Protein AF-T1A6L4-F1 (afdb_monomer_lite)

pLDDT: mean 77.9, std 16.89, range [35.03, 98.0]

Organism: NCBI:txid410659

Foldseek 3Di:
DLLLLLCCLCVVVVHDLVQSCQLQVHDSVVSVCSVVCVVPVPVCVPADPPRLLNLLSNLQNVQSVVDSHGNSPPPVNVVLSVLCVVVVVRPPDSPPPPPDPPDPCPLVSLVVVLVVLVVLLVVLVVLLVVLCVVLVVDPDPVSNVVSNVSSVVSVVVSVVSVVVSVVSVVVSVVPDD

Structure (mmCIF, N/CA/C/O backbone):
data_AF-T1A6L4-F1
#
_entry.id   AF-T1A6L4-F1
#
loop_
_atom_site.group_PDB
_atom_site.id
_atom_site.type_symbol
_atom_site.label_atom_id
_atom_site.label_alt_id
_atom_site.label_comp_id
_atom_site.label_asym_id
_atom_site.label_entity_id
_atom_site.label_seq_id
_atom_site.pdbx_PDB_ins_code
_atom_site.Cartn_x
_atom_site.Cartn_y
_atom_site.Cartn_z
_atom_site.occupancy
_atom_site.B_iso_or_equiv
_atom_site.auth_seq_id
_atom_site.auth_comp_id
_atom_site.auth_asym_id
_atom_site.auth_atom_id
_atom_site.pdbx_PDB_model_num
ATOM 1 N N . MET A 1 1 ? 10.915 0.325 -3.249 1.00 77.31 1 MET A N 1
ATOM 2 C CA . MET A 1 1 ? 11.244 0.158 -4.681 1.00 77.31 1 MET A CA 1
ATOM 3 C C . MET A 1 1 ? 10.510 1.098 -5.595 1.00 77.31 1 MET A C 1
ATOM 5 O O . MET A 1 1 ? 11.172 1.981 -6.107 1.00 77.31 1 MET A O 1
ATOM 9 N N . LEU A 1 2 ? 9.188 1.004 -5.739 1.00 84.69 2 LEU A N 1
ATOM 10 C CA . LEU A 1 2 ? 8.441 1.922 -6.608 1.00 84.69 2 LEU A CA 1
ATOM 11 C C . LEU A 1 2 ? 8.737 3.410 -6.326 1.00 84.69 2 LEU A C 1
ATOM 13 O O . LEU A 1 2 ? 8.976 4.167 -7.255 1.00 84.69 2 LEU A O 1
ATOM 17 N N . ALA A 1 3 ? 8.813 3.808 -5.051 1.00 85.19 3 ALA A N 1
ATOM 18 C CA . ALA A 1 3 ? 9.184 5.172 -4.662 1.00 85.19 3 ALA A CA 1
ATOM 19 C C . ALA A 1 3 ? 10.590 5.590 -5.141 1.00 85.19 3 ALA A C 1
ATOM 21 O O . ALA A 1 3 ? 10.763 6.716 -5.588 1.00 85.19 3 ALA A O 1
ATOM 22 N N . LEU A 1 4 ? 11.575 4.684 -5.076 1.00 84.69 4 LEU A N 1
ATOM 23 C CA . LEU A 1 4 ? 12.939 4.945 -5.553 1.00 84.69 4 LEU A CA 1
ATOM 24 C C . LEU A 1 4 ? 12.958 5.093 -7.077 1.00 84.69 4 LEU A C 1
ATOM 26 O O . LEU A 1 4 ? 13.530 6.042 -7.588 1.00 84.69 4 LEU A O 1
ATOM 30 N N . THR A 1 5 ? 12.263 4.208 -7.796 1.00 86.75 5 THR A N 1
ATOM 31 C CA . THR A 1 5 ? 12.143 4.285 -9.260 1.00 86.75 5 THR A CA 1
ATOM 32 C C . THR A 1 5 ? 11.427 5.561 -9.716 1.00 86.75 5 THR A C 1
ATOM 34 O O . THR A 1 5 ? 11.802 6.141 -10.727 1.00 86.75 5 THR A O 1
ATOM 37 N N . VAL A 1 6 ? 10.412 6.024 -8.974 1.00 89.25 6 VAL A N 1
ATOM 38 C CA . VAL A 1 6 ? 9.730 7.301 -9.250 1.00 89.25 6 VAL A CA 1
ATOM 39 C C . VAL A 1 6 ? 10.682 8.486 -9.095 1.00 89.25 6 VAL A C 1
ATOM 41 O O . VAL A 1 6 ? 10.682 9.358 -9.960 1.00 89.25 6 VAL A O 1
ATOM 44 N N . ARG A 1 7 ? 11.476 8.521 -8.018 1.00 86.94 7 ARG A N 1
ATOM 45 C CA . ARG A 1 7 ? 12.460 9.590 -7.799 1.00 86.94 7 ARG A CA 1
ATOM 46 C C . ARG A 1 7 ? 13.508 9.597 -8.897 1.00 86.94 7 ARG A C 1
ATOM 48 O O . ARG A 1 7 ? 13.699 10.631 -9.511 1.00 86.94 7 ARG A O 1
ATOM 55 N N . GLU A 1 8 ? 14.046 8.436 -9.245 1.00 87.81 8 GLU A N 1
ATOM 56 C CA . GLU A 1 8 ? 15.007 8.329 -10.339 1.00 87.81 8 GLU A CA 1
ATOM 57 C C . GLU A 1 8 ? 14.440 8.847 -11.673 1.00 87.81 8 GLU A C 1
ATOM 59 O O . GLU A 1 8 ? 15.083 9.607 -12.388 1.00 87.81 8 GLU A O 1
ATOM 64 N N . LEU A 1 9 ? 13.200 8.478 -12.016 1.00 87.75 9 LEU A N 1
ATOM 65 C CA . LEU A 1 9 ? 12.568 8.942 -13.253 1.00 87.75 9 LEU A CA 1
ATOM 66 C C . LEU A 1 9 ? 12.379 10.462 -13.282 1.00 87.75 9 LEU A C 1
ATOM 68 O O . LEU A 1 9 ? 12.590 11.071 -14.327 1.00 87.75 9 LEU A O 1
ATOM 72 N N . VAL A 1 10 ? 11.944 11.065 -12.176 1.00 89.69 10 VAL A N 1
ATOM 73 C CA . VAL A 1 10 ? 11.538 12.479 -12.144 1.00 89.69 10 VAL A CA 1
ATOM 74 C C . VAL A 1 10 ? 12.687 13.414 -11.765 1.00 89.69 10 VAL A C 1
ATOM 76 O O . VAL A 1 10 ? 12.856 14.444 -12.408 1.00 89.69 10 VAL A O 1
ATOM 79 N N . GLU A 1 11 ? 13.443 13.078 -10.722 1.00 88.31 11 GLU A N 1
ATOM 80 C CA . GLU A 1 11 ? 14.523 13.902 -10.166 1.00 88.31 11 GLU A CA 1
ATOM 81 C C . GLU A 1 11 ? 15.814 13.743 -10.982 1.00 88.31 11 GLU A C 1
ATOM 83 O O . GLU A 1 11 ? 16.396 14.752 -11.371 1.00 88.31 11 GLU A O 1
ATOM 88 N N . ASP A 1 12 ? 16.219 12.509 -11.308 1.00 86.06 12 ASP A N 1
ATOM 89 C CA . ASP A 1 12 ? 17.510 12.249 -11.970 1.00 86.06 12 ASP A CA 1
ATOM 90 C C . ASP A 1 12 ? 17.400 12.218 -13.503 1.00 86.06 12 ASP A C 1
ATOM 92 O O . ASP A 1 12 ? 18.257 12.738 -14.216 1.00 86.06 12 ASP A O 1
ATOM 96 N N . LEU A 1 13 ? 16.324 11.630 -14.033 1.00 85.94 13 LEU A N 1
ATOM 97 C CA . LEU A 1 13 ? 16.094 11.483 -15.477 1.00 85.94 13 LEU A CA 1
ATOM 98 C C . LEU A 1 13 ? 15.180 12.576 -16.062 1.00 85.94 13 LEU A C 1
ATOM 100 O O . LEU A 1 13 ? 14.906 12.568 -17.263 1.00 85.94 13 LEU A O 1
ATOM 104 N N . GLY A 1 14 ? 14.705 13.515 -15.236 1.00 88.19 14 GLY A N 1
ATOM 105 C CA . GLY A 1 14 ? 13.963 14.705 -15.669 1.00 88.19 14 GLY A CA 1
ATOM 106 C C . GLY A 1 14 ? 12.575 14.440 -16.268 1.00 88.19 14 GLY A C 1
ATOM 107 O O . GLY A 1 14 ? 12.029 15.291 -16.974 1.00 88.19 14 GLY A O 1
ATOM 108 N N . MET A 1 15 ? 11.982 13.267 -16.031 1.00 89.56 15 MET A N 1
ATOM 109 C CA . MET A 1 15 ? 10.667 12.920 -16.570 1.00 89.56 15 MET A CA 1
ATOM 110 C C . MET A 1 15 ? 9.553 13.735 -15.891 1.00 89.56 15 MET A C 1
ATOM 112 O O . MET A 1 15 ? 9.463 13.758 -14.661 1.00 89.56 15 MET A O 1
ATOM 116 N N . PRO A 1 16 ? 8.606 14.321 -16.649 1.00 91.94 16 PRO A N 1
ATOM 117 C CA . PRO A 1 16 ? 7.440 14.966 -16.055 1.00 91.94 16 PRO A CA 1
ATOM 118 C C . PRO A 1 16 ? 6.634 13.982 -15.197 1.00 91.94 16 PRO A C 1
ATOM 120 O O . PRO A 1 16 ? 6.313 12.882 -15.643 1.00 91.94 16 PRO A O 1
ATOM 123 N N . GLY A 1 17 ? 6.208 14.385 -13.996 1.00 88.88 17 GLY A N 1
ATOM 124 C CA . GLY A 1 17 ? 5.518 13.482 -13.059 1.00 88.88 17 GLY A CA 1
ATOM 125 C C . GLY A 1 17 ? 4.249 12.815 -13.617 1.00 88.88 17 GLY A C 1
ATOM 126 O O . GLY A 1 17 ? 3.948 11.671 -13.282 1.00 88.88 17 GLY A O 1
ATOM 127 N N . ARG A 1 18 ? 3.525 13.484 -14.529 1.00 89.31 18 ARG A N 1
ATOM 128 C CA . ARG A 1 18 ? 2.383 12.886 -15.251 1.00 89.31 18 ARG A CA 1
ATOM 129 C C . ARG A 1 18 ? 2.808 11.765 -16.202 1.00 89.31 18 ARG A C 1
ATOM 131 O O . ARG A 1 18 ? 2.085 10.785 -16.338 1.00 89.31 18 ARG A O 1
ATOM 138 N N . GLU A 1 19 ? 3.955 11.911 -16.856 1.00 87.50 19 GLU A N 1
ATOM 139 C CA . GLU A 1 19 ? 4.508 10.884 -17.739 1.00 87.50 19 GLU A CA 1
ATOM 140 C C . GLU A 1 19 ? 5.047 9.704 -16.926 1.00 87.50 19 GLU A C 1
ATOM 142 O O . GLU A 1 19 ? 4.730 8.561 -17.241 1.00 87.50 19 GLU A O 1
ATOM 147 N N . ALA A 1 20 ? 5.729 9.969 -15.807 1.00 88.06 20 ALA A N 1
ATOM 148 C CA . ALA A 1 20 ? 6.162 8.925 -14.878 1.00 88.06 20 ALA A CA 1
ATOM 149 C C . ALA A 1 20 ? 4.974 8.108 -14.340 1.00 88.06 20 ALA A C 1
ATOM 151 O O . ALA A 1 20 ? 5.027 6.879 -14.305 1.00 88.06 20 ALA A O 1
ATOM 152 N N . ALA A 1 21 ? 3.867 8.776 -13.996 1.00 88.75 21 ALA A N 1
ATOM 153 C CA . ALA A 1 21 ? 2.629 8.124 -13.576 1.00 88.75 21 ALA A CA 1
ATOM 154 C C . ALA A 1 21 ? 2.088 7.164 -14.652 1.00 88.75 21 ALA A C 1
ATOM 156 O O . ALA A 1 21 ? 1.789 6.008 -14.352 1.00 88.75 21 ALA A O 1
ATOM 157 N N . ARG A 1 22 ? 2.031 7.610 -15.917 1.00 86.19 22 ARG A N 1
ATOM 158 C CA . ARG A 1 22 ? 1.598 6.775 -17.053 1.00 86.19 22 ARG A CA 1
ATOM 159 C C . ARG A 1 22 ? 2.522 5.581 -17.282 1.00 86.19 22 ARG A C 1
ATOM 161 O O . ARG A 1 22 ? 2.046 4.453 -17.396 1.00 86.19 22 ARG A O 1
ATOM 168 N N . ARG A 1 23 ? 3.835 5.815 -17.318 1.00 83.50 23 ARG A N 1
ATOM 169 C CA . ARG A 1 23 ? 4.858 4.783 -17.565 1.00 83.50 23 ARG A CA 1
ATOM 170 C C . ARG A 1 23 ? 4.838 3.685 -16.509 1.00 83.50 23 ARG A C 1
ATOM 172 O O . ARG A 1 23 ? 4.984 2.513 -16.836 1.00 83.50 23 ARG A O 1
ATOM 179 N N . LEU A 1 24 ? 4.614 4.058 -15.252 1.00 84.19 24 LEU A N 1
ATOM 180 C CA . LEU A 1 24 ? 4.579 3.128 -14.124 1.00 84.19 24 LEU A CA 1
ATOM 181 C C . LEU A 1 24 ? 3.181 2.570 -13.821 1.00 84.19 24 LEU A C 1
ATOM 183 O O . LEU A 1 24 ? 3.052 1.737 -12.929 1.00 84.19 24 LEU A O 1
ATOM 187 N N . GLY A 1 25 ? 2.135 3.026 -14.520 1.00 84.12 25 GLY A N 1
ATOM 188 C CA . GLY A 1 25 ? 0.760 2.578 -14.281 1.00 84.12 25 GLY A CA 1
ATOM 189 C C . GLY A 1 25 ? 0.214 2.968 -12.901 1.00 84.12 25 GLY A C 1
ATOM 190 O O . GLY A 1 25 ? -0.555 2.217 -12.308 1.00 84.12 25 GLY A O 1
ATOM 191 N N . ILE A 1 26 ? 0.620 4.125 -12.367 1.00 87.69 26 ILE A N 1
ATOM 192 C CA . ILE A 1 26 ? 0.181 4.636 -11.058 1.00 87.69 26 ILE A CA 1
ATOM 193 C C . ILE A 1 26 ? -0.499 5.998 -11.188 1.00 87.69 26 ILE A C 1
ATOM 195 O O . ILE A 1 26 ? -0.397 6.669 -12.211 1.00 87.69 26 ILE A O 1
ATOM 199 N N . SER A 1 27 ? -1.197 6.441 -10.140 1.00 89.00 27 SER A N 1
ATOM 200 C CA . SER A 1 27 ? -1.848 7.753 -10.164 1.00 89.00 27 SER A CA 1
ATOM 201 C C . SER A 1 27 ? -0.832 8.904 -10.038 1.00 89.00 27 SER A C 1
ATOM 203 O O . SER A 1 27 ? 0.163 8.776 -9.315 1.00 89.00 27 SER A O 1
ATOM 205 N N . PRO A 1 28 ? -1.089 10.076 -10.654 1.00 88.31 28 PRO A N 1
ATOM 206 C CA . PRO A 1 28 ? -0.256 11.267 -10.461 1.00 88.31 28 PRO A CA 1
ATOM 207 C C . PRO A 1 28 ? -0.128 11.679 -8.987 1.00 88.31 28 PRO A C 1
ATOM 209 O O . PRO A 1 28 ? 0.937 12.108 -8.552 1.00 88.31 28 PRO A O 1
ATOM 212 N N . ALA A 1 29 ? -1.185 11.482 -8.191 1.00 87.38 29 ALA A N 1
ATOM 213 C CA . ALA A 1 29 ? -1.154 11.738 -6.753 1.00 87.38 29 ALA A CA 1
ATOM 214 C C . ALA A 1 29 ? -0.155 10.824 -6.021 1.00 87.38 29 ALA A C 1
ATOM 216 O O . ALA A 1 29 ? 0.545 11.285 -5.120 1.00 87.38 29 ALA A O 1
ATOM 217 N N . ALA A 1 30 ? -0.042 9.551 -6.420 1.00 84.81 30 ALA A N 1
ATOM 218 C CA . ALA A 1 30 ? 0.954 8.642 -5.858 1.00 84.81 30 ALA A CA 1
ATOM 219 C C . ALA A 1 30 ? 2.382 9.113 -6.175 1.00 84.81 30 ALA A C 1
ATOM 221 O O . ALA A 1 30 ? 3.224 9.104 -5.280 1.00 84.81 30 ALA A O 1
ATOM 222 N N . VAL A 1 31 ? 2.633 9.590 -7.403 1.00 87.44 31 VAL A N 1
ATOM 223 C CA . VAL A 1 31 ? 3.923 10.193 -7.792 1.00 87.44 31 VAL A CA 1
ATOM 224 C C . VAL A 1 31 ? 4.259 11.376 -6.887 1.00 87.44 31 VAL A C 1
ATOM 226 O O . VAL A 1 31 ? 5.305 11.365 -6.243 1.00 87.44 31 VAL A O 1
ATOM 229 N N . SER A 1 32 ? 3.354 12.349 -6.744 1.00 87.44 32 SER A N 1
ATOM 230 C CA . SER A 1 32 ? 3.570 13.504 -5.861 1.00 87.44 32 SER A CA 1
ATOM 231 C C . SER A 1 32 ? 3.840 13.095 -4.409 1.00 87.44 32 SER A C 1
ATOM 233 O O . SER A 1 32 ? 4.717 13.658 -3.757 1.00 87.44 32 SER A O 1
ATOM 235 N N . GLN A 1 33 ? 3.126 12.090 -3.895 1.00 84.62 33 GLN A N 1
ATOM 236 C CA . GLN A 1 33 ? 3.340 11.586 -2.538 1.00 84.62 33 GLN A CA 1
ATOM 237 C C . GLN A 1 33 ? 4.709 10.914 -2.362 1.00 84.62 33 GLN A C 1
ATOM 239 O O . GLN A 1 33 ? 5.315 11.074 -1.302 1.00 84.62 33 GLN A O 1
ATOM 244 N N . TYR A 1 34 ? 5.207 10.198 -3.374 1.00 85.88 34 TYR A N 1
ATOM 245 C CA . TYR A 1 34 ? 6.546 9.606 -3.345 1.00 85.88 34 TYR A CA 1
ATOM 246 C C . TYR A 1 34 ? 7.654 10.661 -3.400 1.00 85.88 34 TYR A C 1
ATOM 248 O O . TYR A 1 34 ? 8.595 10.561 -2.618 1.00 85.88 34 TYR A O 1
ATOM 256 N N . LEU A 1 35 ? 7.507 11.690 -4.240 1.00 83.94 35 LEU A N 1
ATOM 257 C CA . LEU A 1 35 ? 8.468 12.799 -4.337 1.00 83.94 35 LEU A CA 1
ATOM 258 C C . LEU A 1 35 ? 8.501 13.643 -3.057 1.00 83.94 35 LEU A C 1
ATOM 260 O O . LEU A 1 35 ? 9.559 13.995 -2.558 1.00 83.94 35 LEU A O 1
ATOM 264 N N . SER A 1 36 ? 7.337 13.910 -2.458 1.00 81.81 36 SER A N 1
ATOM 265 C CA . SER A 1 36 ? 7.239 14.695 -1.216 1.00 81.81 36 SER A CA 1
ATOM 266 C C . SER A 1 36 ? 7.785 13.991 0.035 1.00 81.81 36 SER A C 1
ATOM 268 O O . SER A 1 36 ? 7.699 14.541 1.131 1.00 81.81 36 SER A O 1
ATOM 270 N N . GLY A 1 37 ? 8.228 12.735 -0.075 1.00 67.12 37 GLY A N 1
ATOM 271 C CA . GLY A 1 37 ? 8.646 11.910 1.060 1.00 67.12 37 GLY A CA 1
ATOM 272 C C . GLY A 1 37 ? 7.499 11.412 1.951 1.00 67.12 37 GLY A C 1
ATOM 273 O O . GLY A 1 37 ? 7.659 10.392 2.613 1.00 67.12 37 GLY A O 1
ATOM 274 N N . LYS A 1 38 ? 6.304 12.023 1.910 1.00 63.72 38 LYS A N 1
ATOM 275 C CA . LYS A 1 38 ? 5.140 11.689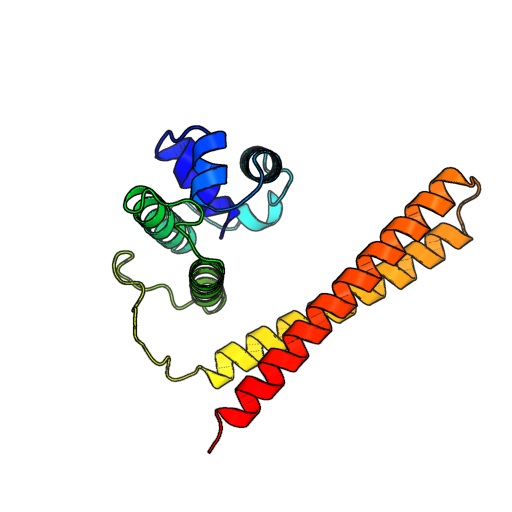 2.763 1.00 63.72 38 LYS A CA 1
ATOM 276 C C . LYS A 1 38 ? 4.736 10.213 2.749 1.00 63.72 38 LYS A C 1
ATOM 278 O O . LYS A 1 38 ? 4.155 9.735 3.718 1.00 63.72 38 LYS A O 1
ATOM 283 N N . ARG A 1 39 ? 5.025 9.486 1.664 1.00 56.62 39 ARG A N 1
ATOM 284 C CA . ARG A 1 39 ? 4.752 8.048 1.570 1.00 56.62 39 ARG A CA 1
ATOM 285 C C . ARG A 1 39 ? 5.867 7.139 2.089 1.00 56.62 39 ARG A C 1
ATOM 287 O O . ARG A 1 39 ? 5.580 5.956 2.204 1.00 56.62 39 ARG A O 1
ATOM 294 N N . LEU A 1 40 ? 7.097 7.604 2.356 1.00 58.78 40 LEU A N 1
ATOM 295 C CA . LEU A 1 40 ? 8.198 6.682 2.684 1.00 58.78 40 LEU A CA 1
ATOM 296 C C . LEU A 1 40 ? 9.470 7.283 3.341 1.00 58.78 40 LEU A C 1
ATOM 298 O O . LEU A 1 40 ? 10.495 6.607 3.296 1.00 58.78 40 LEU A O 1
ATOM 302 N N . THR A 1 41 ? 9.458 8.478 3.957 1.00 54.53 41 THR A N 1
ATOM 303 C CA . THR A 1 41 ? 10.683 9.137 4.487 1.00 54.53 41 THR A CA 1
ATOM 304 C C . THR A 1 41 ? 11.563 8.200 5.328 1.00 54.53 41 THR A C 1
ATOM 306 O O . THR A 1 41 ? 12.714 7.958 4.978 1.00 54.53 41 THR A O 1
ATOM 309 N N . ARG A 1 42 ? 10.987 7.531 6.339 1.00 54.19 42 ARG A N 1
ATOM 310 C CA . ARG A 1 42 ? 11.734 6.636 7.245 1.00 54.19 42 ARG A CA 1
ATOM 311 C C . ARG A 1 42 ? 12.267 5.352 6.608 1.00 54.19 42 ARG A C 1
ATOM 313 O O . ARG A 1 42 ? 13.278 4.831 7.056 1.00 54.19 42 ARG A O 1
ATOM 320 N N . ALA A 1 43 ? 11.595 4.804 5.593 1.00 56.59 43 ALA A N 1
ATOM 321 C CA . ALA A 1 43 ? 12.077 3.575 4.953 1.00 56.59 43 ALA A CA 1
ATOM 322 C C . ALA A 1 43 ? 13.159 3.859 3.900 1.00 56.59 43 ALA A C 1
ATOM 324 O O . ALA A 1 43 ? 13.848 2.936 3.479 1.00 56.59 43 ALA A O 1
ATOM 325 N N . LEU A 1 44 ? 13.288 5.117 3.459 1.00 57.75 44 LEU A N 1
ATOM 326 C CA . LEU A 1 44 ? 14.310 5.552 2.508 1.00 57.75 44 LEU A CA 1
ATOM 327 C C . LEU A 1 44 ? 15.602 6.025 3.182 1.00 57.75 44 LEU A C 1
ATOM 329 O O . LEU A 1 44 ? 16.656 5.914 2.567 1.00 57.75 44 LEU A O 1
ATOM 333 N N . GLU A 1 45 ? 15.538 6.468 4.442 1.00 57.81 45 GLU A N 1
ATOM 334 C CA . GLU A 1 45 ? 16.693 6.914 5.246 1.00 57.81 45 GLU A CA 1
ATOM 335 C C . GLU A 1 45 ? 17.820 5.864 5.351 1.00 57.81 45 GLU A C 1
ATOM 337 O O . GLU A 1 45 ? 18.979 6.224 5.528 1.00 57.81 45 GLU A O 1
ATOM 342 N N . GLY A 1 46 ? 17.514 4.571 5.180 1.00 57.12 46 GLY A N 1
ATOM 343 C CA . GLY A 1 46 ? 18.502 3.483 5.182 1.00 57.12 46 GLY A CA 1
ATOM 344 C C . GLY A 1 46 ? 19.168 3.174 3.832 1.00 57.12 46 GLY A C 1
ATOM 345 O O . GLY A 1 46 ? 20.019 2.286 3.773 1.00 57.12 46 GLY A O 1
ATOM 346 N N . TYR A 1 47 ? 18.793 3.850 2.740 1.00 57.88 47 TYR A N 1
ATOM 347 C CA . TYR A 1 47 ? 19.329 3.586 1.400 1.00 57.88 47 TYR A CA 1
ATOM 348 C C . TYR A 1 47 ? 20.292 4.700 0.963 1.00 57.88 47 TYR A C 1
ATOM 350 O O . TYR A 1 47 ? 19.876 5.783 0.562 1.00 57.88 47 TYR A O 1
ATOM 358 N N . THR A 1 48 ? 21.598 4.426 1.024 1.00 54.44 48 THR A N 1
ATOM 359 C CA . THR A 1 48 ? 22.660 5.337 0.560 1.00 54.44 48 THR A CA 1
ATOM 360 C C . THR A 1 48 ? 22.782 5.356 -0.974 1.00 54.44 48 THR A C 1
ATOM 362 O O . THR A 1 48 ? 22.403 4.364 -1.604 1.00 54.44 48 THR A O 1
ATOM 365 N N . PRO A 1 49 ? 23.372 6.412 -1.586 1.00 52.88 49 PRO A N 1
ATOM 366 C CA . PRO A 1 49 ? 23.680 6.523 -3.027 1.00 52.88 49 PRO A CA 1
ATOM 367 C C . PRO A 1 49 ? 24.360 5.287 -3.646 1.00 52.88 49 PRO A C 1
ATOM 369 O O . PRO A 1 49 ? 24.129 4.939 -4.799 1.00 52.88 49 PRO A O 1
ATOM 372 N N . SER A 1 50 ? 25.168 4.579 -2.85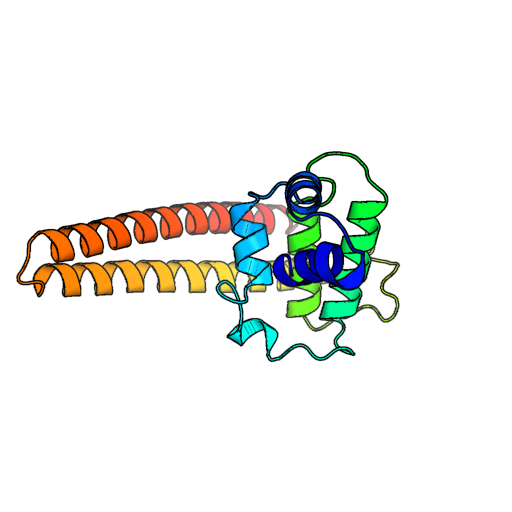5 1.00 54.16 50 SER A N 1
ATOM 373 C CA . SER A 1 50 ? 25.909 3.371 -3.238 1.00 54.16 50 SER A CA 1
ATOM 374 C C . SER A 1 50 ? 25.161 2.055 -2.968 1.00 54.16 50 SER A C 1
ATOM 376 O O . SER A 1 50 ? 25.655 0.969 -3.297 1.00 54.16 50 SER A O 1
ATOM 378 N N . SER A 1 51 ? 23.961 2.120 -2.388 1.00 67.75 51 SER A N 1
ATOM 379 C CA . SER A 1 51 ? 23.146 0.946 -2.091 1.00 67.75 51 SER A CA 1
ATOM 380 C C . SER A 1 51 ? 22.665 0.277 -3.381 1.00 67.75 51 SER A C 1
ATOM 382 O O . SER A 1 51 ? 22.264 0.928 -4.348 1.00 67.75 51 SER A O 1
ATOM 384 N N . GLY A 1 52 ? 22.649 -1.058 -3.412 1.00 70.25 52 GLY A N 1
ATOM 385 C CA . GLY A 1 52 ? 22.118 -1.770 -4.578 1.00 70.25 52 GLY A CA 1
ATOM 386 C C . GLY A 1 52 ? 20.626 -1.512 -4.830 1.00 70.25 52 GLY A C 1
ATOM 387 O O . GLY A 1 52 ? 20.134 -1.828 -5.907 1.00 70.25 52 GLY A O 1
ATOM 388 N N . ALA A 1 53 ? 19.916 -0.888 -3.883 1.00 75.25 53 ALA A N 1
ATOM 389 C CA . ALA A 1 53 ? 18.545 -0.428 -4.075 1.00 75.25 53 ALA A CA 1
ATOM 390 C C . ALA A 1 53 ? 18.439 0.677 -5.117 1.00 75.25 53 ALA A C 1
ATOM 392 O O . ALA A 1 53 ? 17.540 0.621 -5.952 1.00 75.25 53 ALA A O 1
ATOM 393 N N . LEU A 1 54 ? 19.372 1.631 -5.103 1.00 76.94 54 LEU A N 1
ATOM 394 C CA . LEU A 1 54 ? 19.413 2.697 -6.097 1.00 76.94 54 LEU A CA 1
ATOM 395 C C . LEU A 1 54 ? 19.873 2.175 -7.451 1.00 76.94 54 LEU A C 1
ATOM 397 O O . LEU A 1 54 ? 19.251 2.496 -8.452 1.00 76.94 54 LEU A O 1
ATOM 401 N N . ARG A 1 55 ? 20.848 1.256 -7.496 1.00 79.25 55 ARG A N 1
ATOM 402 C CA . ARG A 1 55 ? 21.217 0.593 -8.762 1.00 79.25 55 ARG A CA 1
ATOM 403 C C . ARG A 1 55 ? 20.036 -0.141 -9.402 1.00 79.25 55 ARG A C 1
ATOM 405 O O . ARG A 1 55 ? 19.818 -0.029 -10.604 1.00 79.25 55 ARG A O 1
ATOM 412 N N . LEU A 1 56 ? 19.247 -0.859 -8.601 1.00 79.94 56 LEU A N 1
ATOM 413 C CA . LEU A 1 56 ? 18.035 -1.523 -9.084 1.00 79.94 56 LEU A CA 1
ATOM 414 C C . LEU A 1 56 ? 16.942 -0.522 -9.472 1.00 79.94 56 LEU A C 1
ATOM 416 O O . LEU A 1 56 ? 16.247 -0.739 -10.460 1.00 79.94 56 LEU A O 1
ATOM 420 N N . ALA A 1 57 ? 16.782 0.571 -8.727 1.00 84.19 57 ALA A N 1
ATOM 421 C CA . ALA A 1 57 ? 15.843 1.629 -9.080 1.00 84.19 57 ALA A CA 1
ATOM 422 C C . ALA A 1 57 ? 16.216 2.290 -10.416 1.00 84.19 57 ALA A C 1
ATOM 424 O O . ALA A 1 57 ? 15.337 2.442 -11.264 1.00 84.19 57 ALA A O 1
ATOM 425 N N . HIS A 1 58 ? 17.505 2.564 -10.628 1.00 84.88 58 HIS A N 1
ATOM 426 C CA . HIS A 1 58 ? 18.072 3.087 -11.867 1.00 84.88 58 HIS A CA 1
ATOM 427 C C . HIS A 1 58 ? 17.839 2.148 -13.049 1.00 84.88 58 HIS A C 1
ATOM 429 O O . HIS A 1 58 ? 17.336 2.572 -14.089 1.00 84.88 58 HIS A O 1
ATOM 435 N N . ALA A 1 59 ? 18.112 0.851 -12.886 1.00 82.19 59 ALA A N 1
ATOM 436 C CA . ALA A 1 59 ? 17.846 -0.142 -13.926 1.00 82.19 59 ALA A CA 1
ATOM 437 C C . ALA A 1 59 ? 16.359 -0.183 -14.324 1.00 82.19 59 ALA A C 1
ATOM 439 O O . ALA A 1 59 ? 16.031 -0.142 -15.510 1.00 82.19 59 ALA A O 1
ATOM 440 N N . LEU A 1 60 ? 15.451 -0.184 -13.340 1.00 84.31 60 LEU A N 1
ATOM 441 C CA . LEU A 1 60 ? 14.006 -0.162 -13.588 1.00 84.31 60 LEU A CA 1
ATOM 442 C C . LEU A 1 60 ? 13.550 1.146 -14.254 1.00 84.31 60 LEU A C 1
ATOM 444 O O . LEU A 1 60 ? 12.680 1.121 -15.121 1.00 84.31 60 LEU A O 1
ATOM 448 N N . ALA A 1 61 ? 14.132 2.285 -13.875 1.00 85.19 61 ALA A N 1
ATOM 449 C CA . ALA A 1 61 ? 13.825 3.576 -14.480 1.00 85.19 61 ALA A CA 1
ATOM 450 C C . ALA A 1 61 ? 14.263 3.623 -15.954 1.00 85.19 61 ALA A C 1
ATOM 452 O O . ALA A 1 61 ? 13.494 4.046 -16.819 1.00 85.19 61 ALA A O 1
ATOM 453 N N . ARG A 1 62 ? 15.455 3.101 -16.271 1.00 84.38 62 ARG A N 1
ATOM 454 C CA . ARG A 1 62 ? 15.926 2.958 -17.658 1.00 84.38 62 ARG A CA 1
ATOM 455 C C . ARG A 1 62 ? 15.063 1.995 -18.472 1.00 84.38 62 ARG A C 1
ATOM 457 O O . ARG A 1 62 ? 14.771 2.284 -19.629 1.00 84.38 62 ARG A O 1
ATOM 464 N N . GLU A 1 63 ? 14.614 0.886 -17.885 1.00 81.94 63 GLU A N 1
ATOM 465 C CA . GLU A 1 63 ? 13.676 -0.036 -18.544 1.00 81.94 63 GLU A CA 1
ATOM 466 C C . GLU A 1 63 ? 12.341 0.658 -18.857 1.00 81.94 63 GLU A C 1
ATOM 468 O O . GLU A 1 63 ? 11.837 0.562 -19.978 1.00 81.94 63 GLU A O 1
ATOM 473 N N . ALA A 1 64 ? 11.802 1.419 -17.901 1.00 81.44 64 ALA A N 1
ATOM 474 C CA . ALA A 1 64 ? 10.590 2.208 -18.101 1.00 81.44 64 ALA A CA 1
ATOM 475 C C . ALA A 1 64 ? 10.772 3.303 -19.168 1.00 81.44 64 ALA A C 1
ATOM 477 O O . ALA A 1 64 ? 9.823 3.616 -19.884 1.00 81.44 64 ALA A O 1
ATOM 478 N N . LEU A 1 65 ? 11.977 3.866 -19.321 1.00 80.94 65 LEU A N 1
ATOM 479 C CA . LEU A 1 65 ? 12.311 4.797 -20.406 1.00 80.94 65 LEU A CA 1
ATOM 480 C C . LEU A 1 65 ? 12.370 4.114 -21.780 1.00 80.94 65 LEU A C 1
ATOM 482 O O . LEU A 1 65 ? 11.858 4.667 -22.755 1.00 80.94 65 LEU A O 1
ATOM 486 N N . GLY A 1 66 ? 12.957 2.918 -21.856 1.00 77.50 66 GLY A N 1
ATOM 487 C CA . GLY A 1 66 ? 13.107 2.157 -23.101 1.00 77.50 66 GLY A CA 1
ATOM 488 C C . GLY A 1 66 ? 11.796 1.596 -23.658 1.00 77.50 66 GLY A C 1
ATOM 489 O O . GLY A 1 66 ? 11.735 1.221 -24.827 1.00 77.50 66 GLY A O 1
ATOM 490 N N . ARG A 1 67 ? 10.732 1.554 -22.848 1.00 72.88 67 ARG A N 1
ATOM 491 C CA . ARG A 1 67 ? 9.402 1.080 -23.248 1.00 72.88 67 ARG A CA 1
ATOM 492 C C . ARG A 1 67 ? 8.385 2.228 -23.218 1.00 72.88 67 ARG A C 1
ATOM 494 O O . ARG A 1 67 ? 8.025 2.683 -22.136 1.00 72.88 67 ARG A O 1
ATOM 501 N N . PRO A 1 68 ? 7.878 2.693 -24.374 1.00 60.00 68 PRO A N 1
ATOM 502 C CA . PRO A 1 68 ? 6.942 3.821 -24.428 1.00 60.00 68 PRO A CA 1
ATOM 503 C C . PRO A 1 68 ? 5.503 3.470 -24.004 1.00 60.00 68 PRO A C 1
ATOM 505 O O . PRO A 1 68 ? 4.657 4.357 -23.931 1.00 60.00 68 PRO A O 1
ATOM 508 N N . ALA A 1 69 ? 5.196 2.196 -23.733 1.00 70.12 69 ALA A N 1
ATOM 509 C CA . ALA A 1 69 ? 3.848 1.764 -23.378 1.00 70.12 69 ALA A CA 1
ATOM 510 C C . ALA A 1 69 ? 3.456 2.173 -21.937 1.00 70.12 69 ALA A C 1
ATOM 512 O O . ALA A 1 69 ? 4.287 2.092 -21.027 1.00 70.12 69 ALA A O 1
ATOM 513 N N . PRO A 1 70 ? 2.191 2.563 -21.686 1.00 66.50 70 PRO A N 1
ATOM 514 C CA . PRO A 1 70 ? 1.669 2.723 -20.330 1.00 66.50 70 PRO A CA 1
ATOM 515 C C . PRO A 1 70 ? 1.826 1.425 -19.528 1.00 66.50 70 PRO A C 1
ATOM 517 O O . PRO A 1 70 ? 1.560 0.344 -20.047 1.00 66.50 70 PRO A O 1
ATOM 520 N N . GLY A 1 71 ? 2.259 1.520 -18.269 1.00 64.38 71 GLY A N 1
ATOM 521 C CA . GLY A 1 71 ? 2.540 0.331 -17.453 1.00 64.38 71 GLY A CA 1
ATOM 522 C C . GLY A 1 71 ? 3.756 -0.480 -17.923 1.00 64.38 71 GLY A C 1
ATOM 523 O O . GLY A 1 71 ? 3.832 -1.678 -17.657 1.00 64.38 71 GLY A O 1
ATOM 524 N N . ALA A 1 72 ? 4.713 0.166 -18.602 1.00 65.56 72 ALA A N 1
ATOM 525 C CA . ALA A 1 72 ? 5.987 -0.407 -19.045 1.00 65.56 72 ALA A CA 1
ATOM 526 C C . ALA A 1 72 ? 6.723 -1.206 -17.956 1.00 65.56 72 ALA A C 1
ATOM 528 O O . ALA A 1 72 ? 7.445 -2.157 -18.264 1.00 65.56 72 ALA A O 1
ATOM 529 N N . LEU A 1 73 ? 6.530 -0.821 -16.691 1.00 73.94 73 LEU A N 1
ATOM 530 C CA . LEU A 1 73 ? 7.024 -1.542 -15.530 1.00 73.94 73 LEU A CA 1
ATOM 531 C C . LEU A 1 73 ? 5.886 -2.337 -14.875 1.00 73.94 73 LEU A C 1
ATOM 533 O O . LEU A 1 73 ? 5.014 -1.768 -14.218 1.00 73.94 73 LEU A O 1
ATOM 537 N N . THR A 1 74 ? 5.897 -3.661 -15.032 1.00 75.69 74 THR A N 1
ATOM 538 C CA . THR A 1 74 ? 4.848 -4.516 -14.461 1.00 75.69 74 THR A CA 1
ATOM 539 C C . THR A 1 74 ? 4.990 -4.655 -12.943 1.00 75.69 74 THR A C 1
ATOM 541 O O . THR A 1 74 ? 6.092 -4.596 -12.381 1.00 75.69 74 THR A O 1
ATOM 544 N N . ALA A 1 75 ? 3.866 -4.905 -12.263 1.00 71.94 75 ALA A N 1
ATOM 545 C CA . ALA A 1 75 ? 3.850 -5.184 -10.826 1.00 71.94 75 ALA A CA 1
ATOM 546 C C . ALA A 1 75 ? 4.761 -6.371 -10.456 1.00 71.94 75 ALA A C 1
ATOM 548 O O . ALA A 1 75 ? 5.424 -6.340 -9.420 1.00 71.94 75 ALA A O 1
ATOM 549 N N . GLU A 1 76 ? 4.859 -7.376 -11.332 1.00 71.56 76 GLU A N 1
ATOM 550 C CA . GLU A 1 76 ? 5.756 -8.521 -11.152 1.00 71.56 76 GLU A CA 1
ATOM 551 C C . GLU A 1 76 ? 7.234 -8.100 -11.139 1.00 71.56 76 GLU A C 1
ATOM 553 O O . GLU A 1 76 ? 7.986 -8.506 -10.251 1.00 71.56 76 GLU A O 1
ATOM 558 N N . ARG A 1 77 ? 7.661 -7.239 -12.074 1.00 77.62 77 ARG A N 1
ATOM 559 C CA . ARG A 1 77 ? 9.052 -6.752 -12.145 1.00 77.62 77 ARG A CA 1
ATOM 560 C C . ARG A 1 77 ? 9.421 -5.952 -10.897 1.00 77.62 77 ARG A C 1
ATOM 562 O O . ARG A 1 77 ? 10.479 -6.178 -10.308 1.00 77.62 77 ARG A O 1
ATOM 569 N N . LEU A 1 78 ? 8.516 -5.085 -10.442 1.00 79.06 78 LEU A N 1
ATOM 570 C CA . LEU A 1 78 ? 8.669 -4.334 -9.193 1.00 79.06 78 LEU A CA 1
ATOM 571 C C . LEU A 1 78 ? 8.758 -5.250 -7.968 1.00 79.06 78 LEU A C 1
ATOM 573 O O . LEU A 1 78 ? 9.617 -5.042 -7.107 1.00 79.06 78 LEU A O 1
ATOM 577 N N . LEU A 1 79 ? 7.897 -6.268 -7.893 1.00 75.38 79 LEU A N 1
ATOM 578 C CA . LEU A 1 79 ? 7.892 -7.244 -6.806 1.00 75.38 79 LEU A CA 1
ATOM 579 C C . LEU A 1 79 ? 9.182 -8.069 -6.788 1.00 75.38 79 LEU A C 1
ATOM 581 O O . LEU A 1 79 ? 9.747 -8.312 -5.718 1.00 75.38 79 LEU A O 1
ATOM 585 N N . ARG A 1 80 ? 9.674 -8.476 -7.960 1.00 75.38 80 ARG A N 1
ATOM 586 C CA . ARG A 1 80 ? 10.928 -9.219 -8.097 1.00 75.38 80 ARG A CA 1
ATOM 587 C C . ARG A 1 80 ? 12.106 -8.378 -7.620 1.00 75.38 80 ARG A C 1
ATOM 589 O O . ARG A 1 80 ? 12.830 -8.828 -6.741 1.00 75.38 80 ARG A O 1
ATOM 596 N N . ALA A 1 81 ? 12.232 -7.136 -8.084 1.00 77.00 81 ALA A N 1
ATOM 597 C CA . ALA A 1 81 ? 13.292 -6.230 -7.639 1.00 77.00 81 ALA A CA 1
ATOM 598 C C . ALA A 1 81 ? 13.228 -5.940 -6.128 1.00 77.00 81 ALA A C 1
ATOM 600 O O . ALA A 1 81 ? 14.252 -5.948 -5.443 1.00 77.00 81 ALA A O 1
ATOM 601 N N . ALA A 1 82 ? 12.024 -5.744 -5.579 1.00 75.88 82 ALA A N 1
ATOM 602 C CA . ALA A 1 82 ? 11.830 -5.603 -4.137 1.00 75.88 82 ALA A CA 1
ATOM 603 C C . ALA A 1 82 ? 12.235 -6.874 -3.370 1.00 75.88 82 ALA A C 1
ATOM 605 O O . ALA A 1 82 ? 12.845 -6.781 -2.306 1.00 75.88 82 ALA A O 1
ATOM 606 N N . SER A 1 83 ? 11.951 -8.054 -3.926 1.00 71.75 83 SER A N 1
ATOM 607 C CA . SER A 1 83 ? 12.346 -9.341 -3.346 1.00 71.75 83 SER A CA 1
ATOM 608 C C . SER A 1 83 ? 13.863 -9.526 -3.348 1.00 71.75 83 SER A C 1
ATOM 610 O O . SER A 1 83 ? 14.415 -9.918 -2.323 1.00 71.75 83 SER A O 1
ATOM 612 N N . THR A 1 84 ? 14.532 -9.208 -4.461 1.00 73.00 84 THR A N 1
ATOM 613 C CA . THR A 1 84 ? 15.995 -9.255 -4.610 1.00 73.00 84 THR A CA 1
ATOM 614 C C . THR A 1 84 ? 16.679 -8.397 -3.551 1.00 73.00 84 THR A C 1
ATOM 616 O O . THR A 1 84 ? 17.599 -8.848 -2.872 1.00 73.00 84 THR A O 1
ATOM 619 N N . LEU A 1 85 ? 16.162 -7.188 -3.327 1.00 73.00 85 LEU A N 1
ATOM 620 C CA . LEU A 1 85 ? 16.658 -6.309 -2.271 1.00 73.00 85 LEU A CA 1
ATOM 621 C C . LEU A 1 85 ? 16.434 -6.851 -0.882 1.00 73.00 85 LEU A C 1
ATOM 623 O O . LEU A 1 85 ? 17.336 -6.836 -0.051 1.00 73.00 85 LEU A O 1
ATOM 627 N N . ALA A 1 86 ? 15.223 -7.329 -0.628 1.00 65.88 86 ALA A N 1
ATOM 628 C CA . ALA A 1 86 ? 14.876 -7.847 0.673 1.00 65.88 86 ALA A CA 1
ATOM 629 C C . ALA A 1 86 ? 15.686 -9.117 1.001 1.00 65.88 86 ALA A C 1
ATOM 631 O O . ALA A 1 86 ? 15.879 -9.400 2.178 1.00 65.88 86 ALA A O 1
ATOM 632 N N . ALA A 1 87 ? 16.125 -9.884 -0.001 1.00 65.00 87 ALA A N 1
ATOM 633 C CA . ALA A 1 87 ? 16.982 -11.059 0.161 1.00 65.00 87 ALA A CA 1
ATOM 634 C C . ALA A 1 87 ? 18.474 -10.717 0.347 1.00 65.00 87 ALA A C 1
ATOM 636 O O . ALA A 1 87 ? 19.256 -11.609 0.654 1.00 65.00 87 ALA A O 1
ATOM 637 N N . GLY A 1 88 ? 18.888 -9.457 0.152 1.00 63.41 88 GLY A N 1
ATOM 638 C CA . GLY A 1 88 ? 20.298 -9.050 0.201 1.00 63.41 88 GLY A CA 1
ATOM 639 C C . GLY A 1 88 ? 21.139 -9.534 -0.990 1.00 63.41 88 GLY A C 1
ATOM 640 O O . GLY A 1 88 ? 22.317 -9.201 -1.083 1.00 63.41 88 GLY A O 1
ATOM 641 N N . SER A 1 89 ? 20.547 -10.279 -1.927 1.00 56.12 89 SER A N 1
ATOM 642 C CA . SER A 1 89 ? 21.197 -10.803 -3.131 1.00 56.12 89 SER A CA 1
ATOM 643 C C . SER A 1 89 ? 21.217 -9.744 -4.229 1.00 56.12 89 SER A C 1
ATOM 645 O O . SER A 1 89 ? 20.486 -9.828 -5.211 1.00 56.12 89 SER A O 1
ATOM 647 N N . LEU A 1 90 ? 22.016 -8.701 -4.041 1.00 58.78 90 LEU A N 1
ATOM 648 C CA . LEU A 1 90 ? 22.194 -7.659 -5.045 1.00 58.78 90 LEU A CA 1
ATOM 649 C C . LEU A 1 90 ? 23.109 -8.175 -6.163 1.00 58.78 90 LEU A C 1
ATOM 651 O O . LEU A 1 90 ? 24.273 -8.463 -5.878 1.00 58.78 90 LEU A O 1
ATOM 655 N N . PRO A 1 91 ? 22.639 -8.286 -7.420 1.00 53.78 91 PRO A N 1
ATOM 656 C CA . PRO A 1 91 ? 23.535 -8.603 -8.523 1.00 53.78 91 PRO A CA 1
ATOM 657 C C . PRO A 1 91 ? 24.599 -7.502 -8.649 1.00 53.78 91 PRO A C 1
ATOM 659 O O . PRO A 1 91 ? 24.312 -6.312 -8.474 1.00 53.78 91 PRO A O 1
ATOM 662 N N . ALA A 1 92 ? 25.844 -7.911 -8.912 1.00 52.59 92 ALA A N 1
ATOM 663 C CA . ALA A 1 92 ? 26.972 -6.998 -9.104 1.00 52.59 92 ALA A CA 1
ATOM 664 C C . ALA A 1 92 ? 26.774 -6.092 -10.332 1.00 52.59 92 ALA A C 1
ATOM 666 O O . ALA A 1 92 ? 27.256 -4.962 -10.341 1.00 52.59 92 ALA A O 1
ATOM 667 N N . ASP A 1 93 ? 25.994 -6.558 -11.310 1.00 50.28 93 ASP A N 1
ATOM 668 C CA . ASP A 1 93 ? 25.674 -5.841 -12.536 1.00 50.28 93 ASP A CA 1
ATOM 669 C C . ASP A 1 93 ? 24.165 -5.544 -12.611 1.00 50.28 93 ASP A C 1
ATOM 671 O O . ASP A 1 93 ? 23.325 -6.446 -12.591 1.00 50.28 93 ASP A O 1
ATOM 675 N N . ALA A 1 94 ? 23.805 -4.258 -12.647 1.00 47.97 94 ALA A N 1
ATOM 676 C CA . ALA A 1 94 ? 22.414 -3.791 -12.612 1.00 47.97 94 ALA A CA 1
ATOM 677 C C . ALA A 1 94 ? 21.677 -3.989 -13.950 1.00 47.97 94 ALA A C 1
ATOM 679 O O . ALA A 1 94 ? 20.455 -3.859 -14.007 1.00 47.97 94 ALA A O 1
ATOM 680 N N . SER A 1 95 ? 22.417 -4.307 -15.018 1.00 46.19 95 SER A N 1
ATOM 681 C CA . SER A 1 95 ? 21.892 -4.546 -16.367 1.00 46.19 95 SER A CA 1
ATOM 682 C C . SER A 1 95 ? 21.246 -5.926 -16.536 1.00 46.19 95 SER A C 1
ATOM 684 O O . SER A 1 95 ? 20.456 -6.131 -17.457 1.00 46.19 95 SER A O 1
ATOM 686 N N . VAL A 1 96 ? 21.517 -6.858 -15.619 1.00 47.09 96 VAL A N 1
ATOM 687 C CA . VAL A 1 96 ? 21.024 -8.235 -15.682 1.00 47.09 96 VAL A CA 1
ATOM 688 C C . VAL A 1 96 ? 20.111 -8.492 -14.488 1.00 47.09 96 VAL A C 1
ATOM 690 O O . VAL A 1 96 ? 20.495 -9.092 -13.490 1.00 47.09 96 VAL A O 1
ATOM 693 N N . LEU A 1 97 ? 18.855 -8.051 -14.586 1.00 50.44 97 LEU A N 1
ATOM 694 C CA . LEU A 1 97 ? 17.782 -8.763 -13.894 1.00 50.44 97 LEU A CA 1
ATOM 695 C C . LEU A 1 97 ? 17.566 -10.052 -14.694 1.00 50.44 97 LEU A C 1
ATOM 697 O O . LEU A 1 97 ? 17.049 -9.947 -15.809 1.00 50.44 97 LEU A O 1
ATOM 701 N N . PRO A 1 98 ? 17.964 -11.240 -14.199 1.00 42.88 98 PRO A N 1
ATOM 702 C CA . PRO A 1 98 ? 17.879 -12.459 -14.990 1.00 42.88 98 PRO A CA 1
ATOM 703 C C . PRO A 1 98 ? 16.423 -12.678 -15.390 1.00 42.88 98 PRO A C 1
ATOM 705 O O . PRO A 1 98 ? 15.544 -12.762 -14.527 1.00 42.88 98 PRO A O 1
ATOM 708 N N . VAL A 1 99 ? 16.173 -12.719 -16.697 1.00 45.81 99 VAL A N 1
ATOM 709 C CA . VAL A 1 99 ? 14.836 -12.960 -17.250 1.00 45.81 99 VAL A CA 1
ATOM 710 C C . VAL A 1 99 ? 14.403 -14.406 -16.969 1.00 45.81 99 VAL A C 1
ATOM 712 O O . VAL A 1 99 ? 13.215 -14.652 -16.820 1.00 45.81 99 VAL A O 1
ATOM 715 N N . GLU A 1 100 ? 15.344 -15.334 -16.746 1.00 38.31 100 GLU A N 1
ATOM 716 C CA . GLU A 1 100 ? 15.046 -16.766 -16.574 1.00 38.31 100 GLU A CA 1
ATOM 717 C C . GLU A 1 100 ? 15.975 -17.491 -15.583 1.00 38.31 100 GLU A C 1
ATOM 719 O O . GLU A 1 100 ? 16.380 -18.628 -15.801 1.00 38.31 100 GLU A O 1
ATOM 724 N N . ALA A 1 101 ? 16.316 -16.880 -14.448 1.00 37.31 101 ALA A N 1
ATOM 725 C CA . ALA A 1 101 ? 16.834 -17.690 -13.346 1.00 37.31 101 ALA A CA 1
ATOM 726 C C . ALA A 1 101 ? 15.639 -18.282 -12.590 1.00 37.31 101 ALA A C 1
ATOM 728 O O . ALA A 1 101 ? 14.997 -17.585 -11.797 1.00 37.31 101 ALA A O 1
ATOM 729 N N . VAL A 1 102 ? 15.345 -19.567 -12.814 1.00 42.69 102 VAL A N 1
ATOM 730 C CA . VAL A 1 102 ? 14.717 -20.398 -11.779 1.00 42.69 102 VAL A CA 1
ATOM 731 C C . VAL A 1 102 ? 15.631 -20.273 -10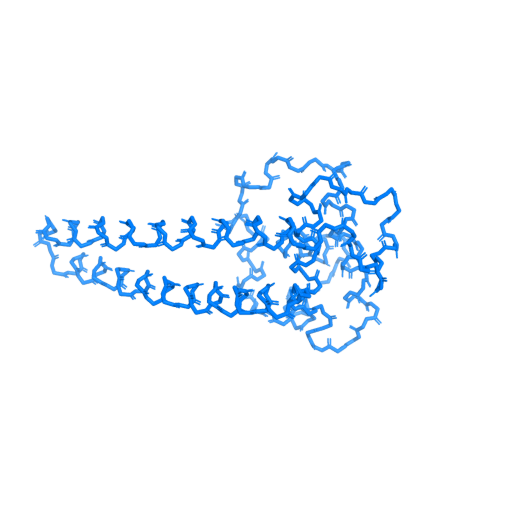.570 1.00 42.69 102 VAL A C 1
ATOM 733 O O . VAL A 1 102 ? 16.707 -20.861 -10.532 1.00 42.69 102 VAL A O 1
ATOM 736 N N . VAL A 1 103 ? 15.266 -19.395 -9.637 1.00 43.06 103 VAL A N 1
ATOM 737 C CA . VAL A 1 103 ? 16.064 -19.136 -8.442 1.00 43.06 103 VAL A CA 1
ATOM 738 C C . VAL A 1 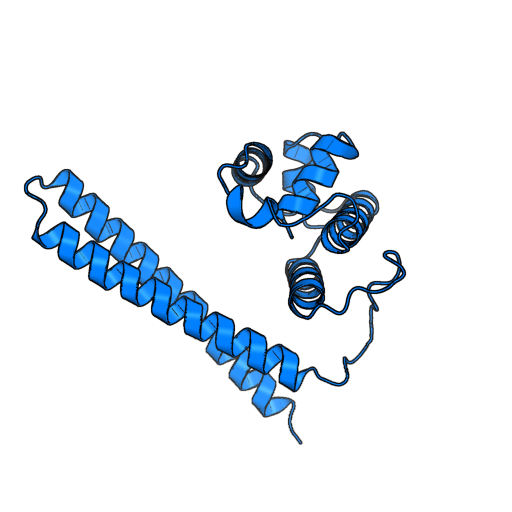103 ? 16.117 -20.455 -7.669 1.00 43.06 103 VAL A C 1
ATOM 740 O O . VAL A 1 103 ? 15.065 -20.899 -7.194 1.00 43.06 103 VAL A O 1
ATOM 743 N N . PRO A 1 104 ? 17.292 -21.092 -7.505 1.00 35.03 104 PRO A N 1
ATOM 744 C CA . PRO A 1 104 ? 17.427 -22.198 -6.572 1.00 35.03 104 PRO A CA 1
ATOM 745 C C . PRO A 1 104 ? 17.167 -21.593 -5.188 1.00 35.03 104 PRO A C 1
ATOM 747 O O . PRO A 1 104 ? 17.955 -20.789 -4.697 1.00 35.03 104 PRO A O 1
ATOM 750 N N . GLY A 1 105 ? 15.984 -21.853 -4.626 1.00 44.75 105 GLY A N 1
ATOM 751 C CA . GLY A 1 105 ? 15.473 -21.136 -3.451 1.00 44.75 105 GLY A CA 1
ATOM 752 C C . GLY A 1 105 ? 14.099 -20.480 -3.616 1.00 44.75 105 GLY A C 1
ATOM 753 O O . GLY A 1 105 ? 13.647 -19.832 -2.670 1.00 44.75 105 GLY A O 1
ATOM 754 N N . ALA A 1 106 ? 13.404 -20.667 -4.747 1.00 50.47 106 ALA A N 1
ATOM 755 C CA . ALA A 1 106 ? 12.020 -20.215 -4.957 1.00 50.47 106 ALA A CA 1
ATOM 756 C C . ALA A 1 106 ? 11.108 -20.534 -3.754 1.00 50.47 106 ALA A C 1
ATOM 758 O O . ALA A 1 106 ? 10.510 -19.627 -3.182 1.00 50.47 106 ALA A O 1
ATOM 759 N N . GLY A 1 107 ? 11.156 -21.766 -3.231 1.00 57.97 107 GLY A N 1
ATOM 760 C CA . GLY A 1 107 ? 10.393 -22.141 -2.035 1.00 57.97 107 GLY A CA 1
ATOM 761 C C . GLY A 1 107 ? 10.784 -21.380 -0.757 1.00 57.97 107 GLY A C 1
ATOM 762 O O . GLY A 1 107 ? 9.945 -21.150 0.110 1.00 57.97 107 GLY A O 1
ATOM 763 N N . GLN A 1 108 ? 12.037 -20.941 -0.609 1.00 61.66 108 GLN A N 1
ATOM 764 C CA . GLN A 1 108 ? 12.486 -20.179 0.564 1.00 61.66 108 GLN A CA 1
ATOM 765 C C . GLN A 1 108 ? 12.104 -18.692 0.456 1.00 61.66 108 GLN A C 1
ATOM 767 O O . GLN A 1 108 ? 11.690 -18.087 1.451 1.00 61.66 108 GLN A O 1
ATOM 772 N N . ALA A 1 109 ? 12.164 -18.131 -0.757 1.00 63.75 109 ALA A N 1
ATOM 773 C CA . ALA A 1 109 ? 11.671 -16.793 -1.070 1.00 63.75 109 ALA A CA 1
ATOM 774 C C . ALA A 1 109 ? 10.143 -16.706 -0.924 1.00 63.75 109 ALA A C 1
ATOM 776 O O . ALA A 1 109 ? 9.648 -15.765 -0.304 1.00 63.75 109 ALA A O 1
ATOM 777 N N . ASP A 1 110 ? 9.404 -17.714 -1.389 1.00 71.88 110 ASP A N 1
ATOM 778 C CA . ASP A 1 110 ? 7.946 -17.782 -1.255 1.00 71.88 110 ASP A CA 1
ATOM 779 C C . ASP A 1 110 ? 7.513 -17.978 0.194 1.00 71.88 110 ASP A C 1
ATOM 781 O O . ASP A 1 110 ? 6.638 -17.260 0.672 1.00 71.88 110 ASP A O 1
ATOM 785 N N . ARG A 1 111 ? 8.208 -18.824 0.965 1.00 75.38 111 ARG A N 1
ATOM 786 C CA . ARG A 1 111 ? 7.991 -18.923 2.421 1.00 75.38 111 ARG A CA 1
ATOM 787 C C . ARG A 1 111 ? 8.237 -17.596 3.133 1.00 75.38 111 ARG A C 1
ATOM 789 O O . ARG A 1 111 ? 7.531 -17.268 4.083 1.00 75.38 111 ARG A O 1
ATOM 796 N N . ARG A 1 112 ? 9.242 -16.821 2.713 1.00 80.06 112 ARG A N 1
ATOM 797 C CA . ARG A 1 112 ? 9.501 -15.494 3.287 1.00 80.06 112 ARG A CA 1
ATOM 798 C C . ARG A 1 112 ? 8.405 -14.493 2.923 1.00 80.06 112 ARG A C 1
ATOM 800 O O . ARG A 1 112 ? 7.979 -13.751 3.803 1.00 80.06 112 ARG A O 1
ATOM 807 N N . ARG A 1 113 ? 7.934 -14.497 1.674 1.00 79.81 113 ARG A N 1
ATOM 808 C CA . ARG A 1 113 ? 6.795 -13.677 1.227 1.00 79.81 113 ARG A CA 1
ATOM 809 C C . ARG A 1 113 ? 5.533 -14.030 2.002 1.00 79.81 113 ARG A C 1
ATOM 811 O O . ARG A 1 113 ? 4.872 -13.137 2.510 1.00 79.81 113 ARG A O 1
ATOM 818 N N . LEU A 1 114 ? 5.261 -15.319 2.177 1.00 85.06 114 LEU A N 1
ATOM 819 C CA . LEU A 1 114 ? 4.115 -15.801 2.935 1.00 85.06 114 LEU A CA 1
ATOM 820 C C . LEU A 1 114 ? 4.166 -15.352 4.402 1.00 85.06 114 LEU A C 1
ATOM 822 O O . LEU A 1 114 ? 3.172 -14.867 4.932 1.00 85.06 114 LEU A O 1
ATOM 826 N N . ARG A 1 115 ? 5.341 -15.425 5.045 1.00 87.19 115 ARG A N 1
ATOM 827 C CA . ARG A 1 115 ? 5.532 -14.876 6.400 1.00 87.19 115 ARG A CA 1
ATOM 828 C C . ARG A 1 115 ? 5.241 -13.377 6.468 1.00 87.19 115 ARG A C 1
ATOM 830 O O . ARG A 1 115 ? 4.622 -12.933 7.429 1.00 87.19 115 ARG A O 1
ATOM 837 N N . GLU A 1 116 ? 5.669 -12.608 5.470 1.00 88.88 116 GLU A N 1
ATOM 838 C CA . GLU A 1 116 ? 5.398 -11.168 5.426 1.00 88.88 116 GLU A CA 1
ATOM 839 C C . GLU A 1 116 ? 3.906 -10.872 5.219 1.00 88.88 116 GLU A C 1
ATOM 841 O O . GLU A 1 116 ? 3.356 -10.006 5.896 1.00 88.88 116 GLU A O 1
ATOM 846 N N . LEU A 1 117 ? 3.218 -11.630 4.360 1.00 89.31 117 LEU A N 1
ATOM 847 C CA . LEU A 1 117 ? 1.770 -11.497 4.172 1.00 89.31 117 LEU A CA 1
ATOM 848 C C . LEU A 1 117 ? 1.007 -11.823 5.460 1.00 89.31 117 LEU A C 1
ATOM 850 O O . LEU A 1 117 ? 0.143 -11.048 5.860 1.00 89.31 117 LEU A O 1
ATOM 854 N N . HIS A 1 118 ? 1.376 -12.893 6.169 1.00 91.00 118 HIS A N 1
ATOM 855 C CA . HIS A 1 118 ? 0.798 -13.206 7.478 1.00 91.00 118 HIS A CA 1
ATOM 856 C C . HIS A 1 118 ? 1.049 -12.105 8.510 1.00 91.00 118 HIS A C 1
ATOM 858 O O . HIS A 1 118 ? 0.135 -11.716 9.239 1.00 91.00 118 HIS A O 1
ATOM 864 N N . ARG A 1 119 ? 2.261 -11.538 8.536 1.00 94.31 119 ARG A N 1
ATOM 865 C CA . ARG A 1 119 ? 2.576 -10.390 9.393 1.00 94.31 119 ARG A CA 1
ATOM 866 C C . ARG A 1 119 ? 1.698 -9.186 9.063 1.00 94.31 119 ARG A C 1
ATOM 868 O O . ARG A 1 119 ? 1.238 -8.498 9.971 1.00 94.31 119 ARG A O 1
ATOM 875 N N . ARG A 1 120 ? 1.447 -8.941 7.775 1.00 94.12 120 ARG A N 1
ATOM 876 C CA . ARG A 1 120 ? 0.592 -7.844 7.327 1.00 94.12 120 ARG A CA 1
ATOM 877 C C . ARG A 1 120 ? -0.866 -8.060 7.721 1.00 94.12 120 ARG A C 1
ATOM 879 O O . ARG A 1 120 ? -1.466 -7.125 8.231 1.00 94.12 120 ARG A O 1
ATOM 886 N N . ILE A 1 121 ? -1.403 -9.271 7.565 1.00 94.38 121 ILE A N 1
ATOM 887 C CA . ILE A 1 121 ? -2.764 -9.619 8.010 1.00 94.38 121 ILE A CA 1
ATOM 888 C C . ILE A 1 121 ? -2.923 -9.328 9.505 1.00 94.38 121 ILE A C 1
ATOM 890 O O . ILE A 1 121 ? -3.864 -8.642 9.896 1.00 94.38 121 ILE A O 1
ATOM 894 N N . ALA A 1 122 ? -1.969 -9.772 10.330 1.00 94.38 122 ALA A N 1
ATOM 895 C CA . ALA A 1 122 ? -1.994 -9.514 11.768 1.00 94.38 122 ALA A CA 1
ATOM 896 C C . ALA A 1 122 ? -1.942 -8.010 12.096 1.00 94.38 122 ALA A C 1
ATOM 898 O O . ALA A 1 122 ? -2.661 -7.540 12.977 1.00 94.38 122 ALA A O 1
ATOM 899 N N . ALA A 1 123 ? -1.126 -7.237 11.371 1.00 95.31 123 ALA A N 1
ATOM 900 C CA . ALA A 1 123 ? -1.048 -5.788 11.552 1.00 95.31 123 ALA A CA 1
ATOM 901 C C . ALA A 1 123 ? -2.368 -5.080 11.191 1.00 95.31 123 ALA A C 1
ATOM 903 O O . ALA A 1 123 ? -2.816 -4.216 11.943 1.00 95.31 123 ALA A O 1
ATOM 904 N N . GLU A 1 124 ? -3.013 -5.465 10.085 1.00 96.94 124 GLU A N 1
ATOM 905 C CA . GLU A 1 124 ? -4.315 -4.908 9.692 1.00 96.94 124 GLU A CA 1
ATOM 906 C C . GLU A 1 124 ? -5.410 -5.292 10.706 1.00 96.94 124 GLU A C 1
ATOM 908 O O . GLU A 1 124 ? -6.193 -4.439 11.115 1.00 96.94 124 GLU A O 1
ATOM 913 N N . GLN A 1 125 ? -5.423 -6.532 11.210 1.00 95.69 125 GLN A N 1
ATOM 914 C CA . GLN A 1 125 ? -6.350 -6.961 12.270 1.00 95.69 125 GLN A CA 1
ATOM 915 C C . GLN A 1 125 ? -6.146 -6.190 13.582 1.00 95.69 125 GLN A C 1
ATOM 917 O O . GLN A 1 125 ? -7.119 -5.794 14.227 1.00 95.69 125 GLN A O 1
ATOM 922 N N . SER A 1 126 ? -4.892 -5.927 13.966 1.00 97.25 126 SER A N 1
ATOM 923 C CA . SER A 1 126 ? -4.587 -5.081 15.125 1.00 97.25 126 SER A CA 1
ATOM 924 C C . SER A 1 126 ? -5.114 -3.660 14.923 1.00 97.25 126 SER A C 1
ATOM 926 O O . SER A 1 126 ? -5.726 -3.102 15.830 1.00 97.25 126 SER A O 1
ATOM 928 N N . ALA A 1 127 ? -4.942 -3.091 13.725 1.00 96.62 127 ALA A N 1
ATOM 929 C CA . ALA A 1 127 ? -5.456 -1.764 13.402 1.00 96.62 127 ALA A CA 1
ATOM 930 C C . ALA A 1 127 ? -6.990 -1.695 13.502 1.00 96.62 127 ALA A C 1
ATOM 932 O O . ALA A 1 127 ? -7.515 -0.717 14.038 1.00 96.62 127 ALA A O 1
ATOM 933 N N . VAL A 1 128 ? -7.707 -2.742 13.070 1.00 97.88 128 VAL A N 1
ATOM 934 C CA . VAL A 1 128 ? -9.165 -2.862 13.259 1.00 97.88 128 VAL A CA 1
ATOM 935 C C . VAL A 1 128 ? -9.522 -2.804 14.744 1.00 97.88 128 VAL A C 1
ATOM 937 O O . VAL A 1 128 ? -10.353 -1.987 15.144 1.00 97.88 128 VAL A O 1
ATOM 940 N N . ALA A 1 129 ? -8.886 -3.640 15.570 1.00 97.25 129 ALA A N 1
ATOM 941 C CA . ALA A 1 129 ? -9.163 -3.701 17.004 1.00 97.25 129 ALA A CA 1
ATOM 942 C C . ALA A 1 129 ? -8.885 -2.358 17.700 1.00 97.25 129 ALA A C 1
ATOM 944 O O . ALA A 1 129 ? -9.694 -1.881 18.502 1.00 97.25 129 ALA A O 1
ATOM 945 N N . ASP A 1 130 ? -7.768 -1.720 17.358 1.00 97.88 130 ASP A N 1
ATOM 946 C CA . ASP A 1 130 ? -7.365 -0.439 17.925 1.00 97.88 130 ASP A CA 1
ATOM 947 C C . ASP A 1 130 ? -8.324 0.684 17.516 1.00 97.88 130 ASP A C 1
ATOM 949 O O . ASP A 1 130 ? -8.788 1.435 18.378 1.00 97.88 130 ASP A O 1
ATOM 953 N N . CYS A 1 131 ? -8.691 0.764 16.233 1.00 97.69 131 CYS A N 1
ATOM 954 C CA . CYS A 1 131 ? -9.642 1.756 15.736 1.00 97.69 131 CYS A CA 1
ATOM 955 C C . CYS A 1 131 ? -11.032 1.558 16.344 1.00 97.69 131 CYS A C 1
ATOM 957 O O . CYS A 1 131 ? -11.650 2.527 16.774 1.00 97.69 131 CYS A O 1
ATOM 959 N N . MET A 1 132 ? -11.511 0.319 16.475 1.00 97.06 132 MET A N 1
ATOM 960 C CA . MET A 1 132 ? -12.797 0.044 17.121 1.00 97.06 132 MET A CA 1
ATOM 961 C C . MET A 1 132 ? -12.797 0.426 18.604 1.00 97.06 132 MET A C 1
ATOM 963 O O . MET 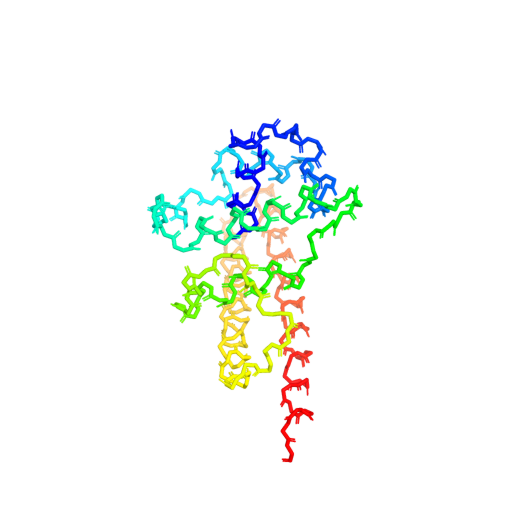A 1 132 ? -13.762 1.022 19.087 1.00 97.06 132 MET A O 1
ATOM 967 N N . ARG A 1 133 ? -11.698 0.168 19.322 1.00 97.75 133 ARG A N 1
ATOM 968 C CA . ARG A 1 133 ? -11.527 0.604 20.715 1.00 97.75 133 ARG A CA 1
ATOM 969 C C . ARG A 1 133 ? -11.498 2.130 20.836 1.00 97.75 133 ARG A C 1
ATOM 971 O O . ARG A 1 133 ? -12.078 2.678 21.773 1.00 97.75 133 ARG A O 1
ATOM 978 N N . LEU A 1 134 ? -10.844 2.825 19.906 1.00 97.50 134 LEU A N 1
ATOM 979 C CA . LEU A 1 134 ? -10.840 4.289 19.855 1.00 97.50 134 LEU A CA 1
ATOM 980 C C . LEU A 1 134 ? -12.229 4.846 19.513 1.00 97.50 134 LEU A C 1
ATOM 982 O O . LEU A 1 134 ? -12.676 5.781 20.171 1.00 97.50 134 LEU A O 1
ATOM 986 N N . ALA A 1 135 ? -12.958 4.224 18.583 1.00 97.06 135 ALA A N 1
ATOM 987 C CA . ALA A 1 135 ? -14.331 4.594 18.235 1.00 97.06 135 ALA A CA 1
ATOM 988 C C . ALA A 1 135 ? -15.284 4.486 19.437 1.00 97.06 135 ALA A C 1
ATOM 990 O O . ALA A 1 135 ? -16.123 5.361 19.643 1.00 97.06 135 ALA A O 1
ATOM 991 N N . GLN A 1 136 ? -15.136 3.437 20.254 1.00 95.44 136 GLN A N 1
ATOM 992 C CA . GLN A 1 136 ? -15.918 3.253 21.484 1.00 95.44 136 GLN A CA 1
ATOM 993 C C . GLN A 1 136 ? -15.626 4.328 22.539 1.00 95.44 136 GLN A C 1
ATOM 995 O O . GLN A 1 136 ? -16.517 4.702 23.295 1.00 95.44 136 GLN A O 1
ATOM 1000 N N . ARG A 1 137 ? -14.387 4.831 22.594 1.00 96.38 137 ARG A N 1
ATOM 1001 C CA . ARG A 1 137 ? -13.961 5.878 23.539 1.00 96.38 137 ARG A CA 1
ATOM 1002 C C . ARG A 1 137 ? -14.205 7.299 23.022 1.00 96.38 137 ARG A C 1
ATOM 1004 O O . ARG A 1 137 ? -14.119 8.245 23.804 1.00 96.38 137 ARG A O 1
ATOM 1011 N N . ALA A 1 138 ? -14.480 7.459 21.728 1.00 95.50 138 ALA A N 1
ATOM 1012 C CA . ALA A 1 138 ? -14.703 8.755 21.103 1.00 95.50 138 ALA A CA 1
ATOM 1013 C C . ALA A 1 138 ? -16.003 9.400 21.610 1.00 95.50 138 ALA A C 1
ATOM 1015 O O . ALA A 1 138 ? -17.066 8.766 21.651 1.00 95.50 138 ALA A O 1
ATOM 1016 N N . ARG A 1 139 ? -15.898 10.679 21.992 1.00 92.69 139 ARG A N 1
ATOM 1017 C CA . ARG A 1 139 ? -17.014 11.468 22.532 1.00 92.69 139 ARG A CA 1
ATOM 1018 C C . ARG A 1 139 ? -17.900 12.051 21.435 1.00 92.69 139 ARG A C 1
ATOM 1020 O O . ARG A 1 139 ? -19.103 12.151 21.639 1.00 92.69 139 ARG A O 1
ATOM 1027 N N . ASP A 1 140 ? -17.322 12.412 20.295 1.00 96.19 140 ASP A N 1
ATOM 1028 C CA . ASP A 1 140 ? -18.030 12.982 19.154 1.00 96.19 140 ASP A CA 1
ATOM 1029 C C . ASP A 1 140 ? -18.299 11.940 18.058 1.00 96.19 140 ASP A C 1
ATOM 1031 O O . ASP A 1 140 ? -17.515 11.014 17.821 1.00 96.19 140 ASP A O 1
ATOM 1035 N N . GLU A 1 141 ? -19.434 12.101 17.376 1.00 95.62 141 GLU A N 1
ATOM 1036 C CA . GLU A 1 141 ? -19.892 11.143 16.365 1.00 95.62 141 GLU A CA 1
ATOM 1037 C C . GLU A 1 141 ? -19.023 11.171 15.101 1.00 95.62 141 GLU A C 1
ATOM 1039 O O . GLU A 1 141 ? -18.818 10.134 14.475 1.00 95.62 141 GLU A O 1
ATOM 1044 N N . LEU A 1 142 ? -18.441 12.326 14.757 1.00 96.94 142 LEU A N 1
ATOM 1045 C CA . LEU A 1 142 ? -17.558 12.450 13.598 1.00 96.94 142 LEU A CA 1
ATOM 1046 C C . LEU A 1 142 ? -16.285 11.612 13.776 1.00 96.94 142 LEU A C 1
ATOM 1048 O O . LEU A 1 142 ? -15.954 10.796 12.918 1.00 96.94 142 LEU A O 1
ATOM 1052 N N . THR A 1 143 ? -15.596 11.752 14.907 1.00 96.62 143 THR A N 1
ATOM 1053 C CA . THR A 1 143 ? -14.397 10.965 15.225 1.00 96.62 143 THR A CA 1
ATOM 1054 C C . THR A 1 143 ? -14.719 9.476 15.311 1.00 96.62 143 THR A C 1
ATOM 1056 O O . THR A 1 143 ? -13.962 8.639 14.813 1.00 96.62 143 THR A O 1
ATOM 1059 N N . ARG A 1 144 ? -15.878 9.121 15.878 1.00 97.88 144 ARG A N 1
ATOM 1060 C CA . ARG A 1 144 ? -16.361 7.736 15.901 1.00 97.88 144 ARG A CA 1
ATOM 1061 C C . ARG A 1 144 ? -16.561 7.176 14.493 1.00 97.88 144 ARG A C 1
ATOM 1063 O O . ARG A 1 144 ? -16.138 6.050 14.229 1.00 97.88 144 ARG A O 1
ATOM 1070 N N . ALA A 1 145 ? -17.174 7.949 13.598 1.00 97.56 145 ALA A N 1
ATOM 1071 C CA . ALA A 1 145 ? -17.376 7.565 12.206 1.00 97.56 145 ALA A CA 1
ATOM 1072 C C . ALA A 1 145 ? -16.040 7.377 11.473 1.00 97.56 145 ALA A C 1
ATOM 1074 O O . ALA A 1 145 ? -15.857 6.359 10.808 1.00 97.56 145 ALA A O 1
ATOM 1075 N N . ILE A 1 146 ? -15.078 8.286 11.669 1.00 97.69 146 ILE A N 1
ATOM 1076 C CA . ILE A 1 146 ? -13.733 8.183 11.083 1.00 97.69 146 ILE A CA 1
ATOM 1077 C C . ILE A 1 146 ? -13.043 6.889 11.531 1.00 97.69 146 ILE A C 1
ATOM 1079 O O . ILE A 1 146 ? -12.562 6.130 10.692 1.00 97.69 146 ILE A O 1
ATOM 1083 N N . PHE A 1 147 ? -13.032 6.583 12.831 1.00 98.00 147 PHE A N 1
ATOM 1084 C CA . PHE A 1 147 ? -12.409 5.350 13.317 1.00 98.00 147 PHE A CA 1
ATOM 1085 C C . PHE A 1 147 ? -13.100 4.084 12.795 1.00 98.00 147 PHE A C 1
ATOM 1087 O O . PHE A 1 147 ? -12.416 3.122 12.448 1.00 98.00 147 PHE A O 1
ATOM 1094 N N . ARG A 1 148 ? -14.436 4.075 12.686 1.00 97.31 148 ARG A N 1
ATOM 1095 C CA . ARG A 1 148 ? -15.174 2.955 12.074 1.00 97.31 148 ARG A CA 1
ATOM 1096 C C . ARG A 1 148 ? -14.835 2.788 10.595 1.00 97.31 148 ARG A C 1
ATOM 1098 O O . ARG A 1 148 ? -14.676 1.660 10.139 1.00 97.31 148 ARG A O 1
ATOM 1105 N N . GLN A 1 149 ? -14.699 3.887 9.857 1.00 97.81 149 GLN A N 1
ATOM 1106 C CA . GLN A 1 149 ? -14.319 3.846 8.448 1.00 97.81 149 GLN A CA 1
ATOM 1107 C C . GLN A 1 149 ? -12.902 3.288 8.273 1.00 97.81 149 GLN A C 1
ATOM 1109 O O . GLN A 1 149 ? -12.709 2.373 7.478 1.00 97.81 149 GLN A O 1
ATOM 1114 N N . ILE A 1 150 ? -11.937 3.760 9.070 1.00 96.38 150 ILE A N 1
ATOM 1115 C CA . ILE A 1 150 ? -10.564 3.232 9.053 1.00 96.38 150 ILE A CA 1
ATOM 1116 C C . ILE A 1 150 ? -10.563 1.733 9.382 1.00 96.38 150 ILE A C 1
ATOM 1118 O O . ILE A 1 150 ? -9.924 0.957 8.677 1.00 96.38 150 ILE A O 1
ATOM 1122 N N . ALA A 1 151 ? -11.320 1.306 10.400 1.00 96.56 151 ALA A N 1
ATOM 1123 C CA . ALA A 1 151 ? -11.458 -0.110 10.735 1.00 96.56 151 ALA A CA 1
ATOM 1124 C C . ALA A 1 151 ? -12.041 -0.926 9.566 1.00 96.56 151 ALA A C 1
ATOM 1126 O O . ALA A 1 151 ? -11.541 -2.006 9.259 1.00 96.56 151 ALA A O 1
ATOM 1127 N N . SER A 1 152 ? -13.058 -0.407 8.874 1.00 97.31 152 SER A N 1
ATOM 1128 C CA . SER A 1 152 ? -13.633 -1.070 7.700 1.00 97.31 152 SER A CA 1
ATOM 1129 C C . SER A 1 152 ? -12.627 -1.210 6.553 1.00 97.31 152 SER A C 1
ATOM 1131 O O . SER A 1 152 ? -12.611 -2.243 5.884 1.00 97.31 152 SER A O 1
ATOM 1133 N N . ASP A 1 153 ? -11.792 -0.197 6.315 1.00 97.19 153 ASP A N 1
ATOM 1134 C CA . ASP A 1 153 ? -10.768 -0.249 5.270 1.00 97.19 153 ASP A CA 1
ATOM 1135 C C . ASP A 1 153 ? -9.627 -1.213 5.641 1.00 97.19 153 ASP A C 1
ATOM 1137 O O . ASP A 1 153 ? -9.226 -2.027 4.807 1.00 97.19 153 ASP A O 1
ATOM 1141 N N . SER A 1 154 ? -9.161 -1.212 6.897 1.00 96.50 154 SER A N 1
ATOM 1142 C CA . SER A 1 154 ? -8.183 -2.197 7.393 1.00 96.50 154 SER A CA 1
ATOM 1143 C C . SER A 1 154 ? -8.700 -3.634 7.289 1.00 96.50 154 SER A C 1
ATOM 1145 O O . SER A 1 154 ? -7.949 -4.526 6.893 1.00 96.50 154 SER A O 1
ATOM 1147 N N . LEU A 1 155 ? -9.985 -3.875 7.574 1.00 95.00 155 LEU A N 1
ATOM 1148 C CA . LEU A 1 155 ? -10.591 -5.200 7.413 1.00 95.00 155 LEU A CA 1
ATOM 1149 C C . LEU A 1 155 ? -10.547 -5.655 5.946 1.00 95.00 155 LEU A C 1
ATOM 1151 O O . LEU A 1 155 ? -10.084 -6.759 5.658 1.00 95.00 155 LEU A O 1
ATOM 1155 N N . ARG A 1 156 ? -10.920 -4.771 5.010 1.00 95.00 156 ARG A N 1
ATOM 1156 C CA . ARG A 1 156 ? -10.833 -5.049 3.568 1.00 95.00 156 ARG A CA 1
ATOM 1157 C C . ARG A 1 156 ? -9.393 -5.338 3.131 1.00 95.00 156 ARG A C 1
ATOM 1159 O O . ARG A 1 156 ? -9.158 -6.239 2.329 1.00 95.00 156 ARG A O 1
ATOM 1166 N N . HIS A 1 157 ? -8.409 -4.604 3.653 1.00 95.12 157 HIS A N 1
ATOM 1167 C CA . HIS A 1 157 ? -7.000 -4.885 3.367 1.00 95.12 157 HIS A CA 1
ATOM 1168 C C . HIS A 1 157 ? -6.579 -6.270 3.869 1.00 95.12 157 HIS A C 1
ATOM 1170 O O . HIS A 1 157 ? -5.906 -6.994 3.133 1.00 95.12 157 HIS A O 1
ATOM 1176 N N . ALA A 1 158 ? -6.989 -6.664 5.078 1.00 93.88 158 ALA A N 1
ATOM 1177 C CA . ALA A 1 158 ? -6.692 -7.987 5.620 1.00 93.88 158 ALA A CA 1
ATOM 1178 C C . ALA A 1 158 ? -7.246 -9.108 4.722 1.00 93.88 158 ALA A C 1
ATOM 1180 O O . ALA A 1 158 ? -6.530 -10.066 4.437 1.00 93.88 158 ALA A O 1
ATOM 1181 N N . GLU A 1 159 ? -8.473 -8.961 4.215 1.00 93.50 159 GLU A N 1
ATOM 1182 C CA . GLU A 1 159 ? -9.111 -9.923 3.302 1.00 93.50 159 GLU A CA 1
ATOM 1183 C C . GLU A 1 159 ? -8.380 -10.043 1.956 1.00 93.50 159 GLU A C 1
ATOM 1185 O O . GLU A 1 159 ? -8.132 -11.151 1.469 1.00 93.50 159 GLU A O 1
ATOM 1190 N N . ILE A 1 160 ? -7.977 -8.912 1.364 1.00 91.56 160 ILE A N 1
ATOM 1191 C CA . ILE A 1 160 ? -7.204 -8.894 0.112 1.00 91.56 160 ILE A CA 1
ATOM 1192 C C . ILE A 1 160 ? -5.857 -9.599 0.313 1.00 91.56 160 ILE A C 1
ATOM 1194 O O . ILE A 1 160 ? -5.471 -10.455 -0.484 1.00 91.56 160 ILE A O 1
ATOM 1198 N N . VAL A 1 161 ? -5.142 -9.269 1.393 1.00 91.19 161 VAL A N 1
ATOM 1199 C CA . VAL A 1 161 ? -3.837 -9.872 1.697 1.00 91.19 161 VAL A CA 1
ATOM 1200 C C . VAL A 1 161 ? -3.980 -11.368 2.002 1.00 91.19 161 VAL A C 1
ATOM 1202 O O . VAL A 1 161 ? -3.159 -12.154 1.533 1.00 91.19 161 VAL A O 1
ATOM 1205 N N . ALA A 1 162 ? -5.032 -11.786 2.711 1.00 88.69 162 ALA A N 1
ATOM 1206 C CA . ALA A 1 162 ? -5.329 -13.197 2.971 1.00 88.69 162 ALA A CA 1
ATOM 1207 C C . ALA A 1 162 ? -5.636 -13.982 1.687 1.00 88.69 162 ALA A C 1
ATOM 1209 O O . ALA A 1 162 ? -5.178 -15.116 1.522 1.00 88.69 162 ALA A O 1
ATOM 1210 N N . SER A 1 163 ? -6.348 -13.363 0.743 1.00 88.31 163 SER A N 1
ATOM 1211 C CA . SER A 1 163 ? -6.617 -13.954 -0.571 1.00 88.31 163 SER A CA 1
ATOM 1212 C C . SER A 1 163 ? -5.324 -14.157 -1.369 1.00 88.31 163 SER A C 1
ATOM 1214 O O . SER A 1 163 ? -5.105 -15.228 -1.936 1.00 88.31 163 SER A O 1
ATOM 1216 N N . LEU A 1 164 ? -4.419 -13.171 -1.347 1.00 87.50 164 LEU A N 1
ATOM 1217 C CA . LEU A 1 164 ? -3.094 -13.276 -1.970 1.00 87.50 164 LEU A CA 1
ATOM 1218 C C . LEU A 1 164 ? -2.221 -14.348 -1.308 1.00 87.50 164 LEU A C 1
ATOM 1220 O O . LEU A 1 164 ? -1.562 -15.116 -2.008 1.00 87.50 164 LEU A O 1
ATOM 1224 N N . ALA A 1 165 ? -2.226 -14.422 0.025 1.00 86.56 165 ALA A N 1
ATOM 1225 C CA . ALA A 1 165 ? -1.504 -15.453 0.767 1.00 86.56 165 ALA A CA 1
ATOM 1226 C C . ALA A 1 165 ? -2.003 -16.851 0.381 1.00 86.56 165 ALA A C 1
ATOM 1228 O O . ALA A 1 165 ? -1.199 -17.701 0.013 1.00 86.56 165 ALA A O 1
ATOM 1229 N N . SER A 1 166 ? -3.324 -17.046 0.348 1.00 82.81 166 SER A N 1
ATOM 1230 C CA . SER A 1 166 ? -3.948 -18.313 -0.052 1.00 82.81 166 SER A CA 1
ATOM 1231 C C . SER A 1 166 ? -3.595 -18.710 -1.487 1.00 82.81 166 SER A C 1
ATOM 1233 O O . SER A 1 166 ? -3.340 -19.880 -1.764 1.00 82.81 166 SER A O 1
ATOM 1235 N N . TYR A 1 167 ? -3.562 -17.744 -2.409 1.00 81.06 167 TYR A N 1
ATOM 1236 C CA . TYR A 1 167 ? -3.159 -17.985 -3.795 1.00 81.06 167 TYR A CA 1
ATOM 1237 C C . TYR A 1 167 ? -1.698 -18.445 -3.890 1.00 81.06 167 TYR A C 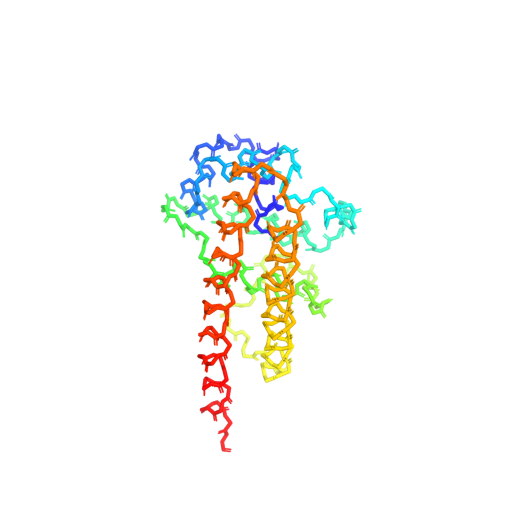1
ATOM 1239 O O . TYR A 1 167 ? -1.402 -19.440 -4.550 1.00 81.06 167 TYR A O 1
ATOM 1247 N N . LEU A 1 168 ? -0.787 -17.771 -3.181 1.00 80.12 168 LEU A N 1
ATOM 1248 C CA . LEU A 1 168 ? 0.622 -18.162 -3.143 1.00 80.12 168 LEU A CA 1
ATOM 1249 C C . LEU A 1 168 ? 0.831 -19.511 -2.451 1.00 80.12 168 LEU A C 1
ATOM 1251 O O . LEU A 1 168 ? 1.645 -20.297 -2.915 1.00 80.12 168 LEU A O 1
ATOM 1255 N N . GLU A 1 169 ? 0.093 -19.819 -1.384 1.00 79.62 169 GLU A N 1
ATOM 1256 C CA . GLU A 1 169 ? 0.161 -21.130 -0.729 1.00 79.62 169 GLU A CA 1
ATOM 1257 C C . GLU A 1 169 ? -0.243 -22.269 -1.664 1.00 79.62 169 GLU A C 1
ATOM 1259 O O . GLU A 1 169 ? 0.397 -23.321 -1.644 1.00 79.62 169 GLU A O 1
ATOM 1264 N N . ARG A 1 170 ? -1.271 -22.065 -2.498 1.00 77.69 170 ARG A N 1
ATOM 1265 C CA . ARG A 1 170 ? -1.678 -23.043 -3.518 1.00 77.69 170 ARG A CA 1
ATOM 1266 C C . ARG A 1 170 ? -0.595 -23.216 -4.580 1.00 77.69 170 ARG A C 1
ATOM 1268 O O . ARG A 1 170 ? -0.178 -24.344 -4.818 1.00 77.69 170 ARG A O 1
ATOM 1275 N N . GLY A 1 171 ? -0.056 -22.115 -5.107 1.00 65.50 171 GLY A N 1
ATOM 1276 C CA . GLY A 1 171 ? 1.052 -22.161 -6.068 1.00 65.50 171 GLY A CA 1
ATOM 1277 C C . GLY A 1 171 ? 2.328 -22.805 -5.507 1.00 65.50 171 GLY A C 1
ATOM 1278 O O . GLY A 1 171 ? 3.022 -23.521 -6.219 1.00 65.50 171 GLY A O 1
ATOM 1279 N N . VAL A 1 172 ? 2.622 -22.621 -4.213 1.00 58.53 172 VAL A N 1
ATOM 1280 C CA . VAL A 1 172 ? 3.753 -23.280 -3.532 1.00 58.53 172 VAL A CA 1
ATOM 1281 C C . VAL A 1 172 ? 3.521 -24.785 -3.370 1.00 58.53 172 VAL A C 1
ATOM 1283 O O . VAL A 1 172 ? 4.481 -25.547 -3.454 1.00 58.53 172 VAL A O 1
ATOM 1286 N N . ARG A 1 173 ? 2.278 -25.224 -3.126 1.00 58.00 173 ARG A N 1
ATOM 1287 C CA . ARG A 1 173 ? 1.938 -26.653 -3.001 1.00 58.00 173 ARG A CA 1
ATOM 1288 C C . ARG A 1 173 ? 1.978 -27.379 -4.344 1.00 58.00 173 ARG A C 1
ATOM 1290 O O . ARG A 1 173 ? 2.435 -28.510 -4.374 1.00 58.00 173 ARG A O 1
ATOM 1297 N N . GLU A 1 174 ? 1.545 -26.737 -5.426 1.00 55.38 174 GLU A N 1
ATOM 1298 C CA . GLU A 1 174 ? 1.573 -27.313 -6.782 1.00 55.38 174 GLU A CA 1
ATOM 1299 C C . GLU A 1 174 ? 2.990 -27.367 -7.387 1.00 55.38 174 GLU A C 1
ATOM 1301 O O . GLU A 1 174 ? 3.255 -28.182 -8.263 1.00 55.38 174 GLU A O 1
ATOM 1306 N N . ALA A 1 175 ? 3.918 -26.530 -6.908 1.00 49.16 175 ALA A N 1
ATOM 1307 C CA . ALA A 1 175 ? 5.315 -26.501 -7.355 1.00 49.16 175 ALA A CA 1
ATOM 1308 C C . ALA A 1 175 ? 6.248 -27.492 -6.619 1.00 49.16 175 ALA A C 1
ATOM 1310 O O . ALA A 1 175 ? 7.451 -27.514 -6.890 1.00 49.16 175 ALA A O 1
ATOM 1311 N N . LEU A 1 176 ? 5.730 -28.279 -5.670 1.00 38.59 176 LEU A N 1
ATOM 1312 C CA . LEU A 1 176 ? 6.459 -29.358 -4.997 1.00 38.59 176 LEU A CA 1
ATOM 1313 C C . LEU A 1 176 ? 6.082 -30.699 -5.664 1.00 38.59 176 LEU A C 1
ATOM 1315 O O . LEU A 1 176 ? 4.886 -30.962 -5.769 1.00 38.59 176 LEU A O 1
ATOM 1319 N N . PRO A 1 177 ? 7.054 -31.512 -6.133 1.00 41.28 177 PRO A N 1
ATOM 1320 C CA . PRO A 1 177 ? 6.782 -32.838 -6.693 1.00 41.28 177 PRO A CA 1
ATOM 1321 C C . PRO A 1 177 ? 6.230 -33.817 -5.651 1.00 41.28 177 PRO A C 1
ATOM 1323 O O . PRO A 1 177 ? 6.564 -33.664 -4.450 1.00 41.28 177 PRO A O 1
#

Sequence (177 aa):
MLALTVRELVEDLGMPGREAARRLGISPAAVSQYLSGKRLTRALEGYTPSSGALRLAHALAREALGRPAPGALTAERLLRAASTLAAGSLPADASVLPVEAVVPGAGQADRRRLRELHRRIAAEQSAVADCMRLAQRARDELTRAIFRQIASDSLRHAEIVASLASYLERGVREALP

InterPro domains:
  IPR001387 Cro/C1-type, helix-turn-helix domain [PF01381] (6-39)
  IPR001387 Cro/C1-type, helix-turn-helix domain [PS50943] (6-39)
  IPR001387 Cro/C1-type, helix-turn-helix domain [SM00530] (5-67)
  IPR001387 Cro/C1-type, helix-turn-helix domain [cd00093] (6-60)
  IPR009078 Ferritin-like superfamily [SSF47240] (117-167)
  IPR010982 Lambda repressor-like, DNA-binding domain superfamily [G3DSA:1.10.260.40] (2-50)
  IPR010982 Lambda repressor-like, DNA-binding domain superfamily [SSF47413] (1-39)

Secondary structure (DSSP, 8-state):
-HHHHHHIIIIIS---HHHHHHHHT--HHHHHHHHTSTTTHHHHTT--TTSHHHHHHHHHHHHHHH--STT-S-HHHHHHHHHHHHTT---S-TT---SS---TTHHHHHHHHHHHHHHHHHHHHHHHHHHHHHHHH-SSHHHHHHHHHHHHHHHHHHHHHHHHHHHHHHHHHHT--

Radius of gyration: 19.14 Å; chains: 1; bounding box: 47×48×48 Å